Protein AF-A0AAA9SK00-F1 (afdb_monomer_lite)

Radius of gyration: 24.93 Å; chains: 1; bounding box: 47×26×75 Å

Foldseek 3Di:
DWWWDEDDDDDDDWDFDFAQDQDPDPPDDSPPPGPDCVPRGGDGDDTDDDDDVPGDDDIDDDDPVCVVVVVVVVVVVVVVDPDDDDGDTDQCHYHAPHGPVVVVVCVVVVQWQDDPRYIDGQDPPPPRPPPPPVRVVVVVVVVPPD

Structure (mmCIF, N/CA/C/O backbone):
data_AF-A0AAA9SK00-F1
#
_entry.id   AF-A0AAA9SK00-F1
#
loop_
_atom_site.group_PDB
_atom_site.id
_atom_site.type_symbol
_atom_site.label_atom_id
_atom_site.label_alt_id
_atom_site.label_comp_id
_atom_site.label_asym_id
_atom_site.label_entity_id
_atom_site.label_seq_id
_atom_site.pdbx_PDB_ins_code
_atom_site.Cartn_x
_atom_site.Cartn_y
_atom_site.Cartn_z
_atom_site.occupancy
_atom_site.B_iso_or_equiv
_atom_site.auth_seq_id
_atom_site.auth_comp_id
_atom_site.auth_asym_id
_atom_site.auth_atom_id
_atom_site.pdbx_PDB_model_num
ATOM 1 N N . MET A 1 1 ? -2.908 -2.231 19.003 1.00 43.53 1 MET A N 1
ATOM 2 C CA . MET A 1 1 ? -2.737 -2.764 17.631 1.00 43.53 1 MET A CA 1
ATOM 3 C C . MET A 1 1 ? -2.349 -1.580 16.748 1.00 43.53 1 MET A C 1
ATOM 5 O O . MET A 1 1 ? -3.176 -0.702 16.578 1.00 43.53 1 MET A O 1
ATOM 9 N N . GLN A 1 2 ? -1.096 -1.453 16.294 1.00 39.72 2 GLN A N 1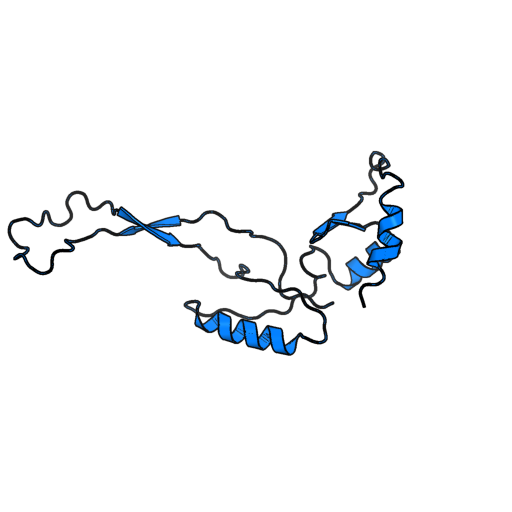
ATOM 10 C CA . GLN A 1 2 ? -0.696 -0.279 15.496 1.00 39.72 2 GLN A CA 1
ATOM 11 C C . GLN A 1 2 ? -0.946 -0.545 14.004 1.00 39.72 2 GLN A C 1
ATOM 13 O O . GLN A 1 2 ? -0.545 -1.598 13.509 1.00 39.72 2 GLN A O 1
ATOM 18 N N . PRO A 1 3 ? -1.601 0.361 13.269 1.00 45.09 3 PRO A N 1
ATOM 19 C CA . PRO A 1 3 ? -1.876 0.160 11.849 1.00 45.09 3 PRO A CA 1
ATOM 20 C C . PRO A 1 3 ? -0.731 0.632 10.949 1.00 45.09 3 PRO A C 1
ATOM 22 O O . PRO A 1 3 ? -0.092 1.655 11.196 1.00 45.09 3 PRO A O 1
ATOM 25 N N . ALA A 1 4 ? -0.569 -0.021 9.804 1.00 43.56 4 ALA A N 1
ATOM 26 C CA . ALA A 1 4 ? 0.064 0.575 8.637 1.00 43.56 4 ALA A CA 1
ATOM 27 C C . ALA A 1 4 ? -1.009 0.888 7.574 1.00 43.56 4 ALA A C 1
ATOM 29 O O . ALA A 1 4 ? -1.532 0.001 6.904 1.00 43.56 4 ALA A O 1
ATOM 30 N N . ALA A 1 5 ? -1.271 2.187 7.447 1.00 40.50 5 ALA A N 1
ATOM 31 C CA . ALA A 1 5 ? -2.023 2.937 6.448 1.00 40.50 5 ALA A CA 1
ATOM 32 C C . ALA A 1 5 ? -3.562 2.795 6.378 1.00 40.50 5 ALA A C 1
ATOM 34 O O . ALA A 1 5 ? -4.164 1.728 6.470 1.00 40.50 5 ALA A O 1
ATOM 35 N N . CYS A 1 6 ? -4.173 3.967 6.175 1.00 42.25 6 CYS A N 1
ATOM 36 C CA . CYS A 1 6 ? -5.583 4.305 6.292 1.00 42.25 6 CYS A CA 1
ATOM 37 C C . CYS A 1 6 ? -6.360 4.146 4.974 1.00 42.25 6 CYS A C 1
ATOM 39 O O . CYS A 1 6 ? -5.892 4.559 3.920 1.00 42.25 6 CYS A O 1
ATOM 41 N N . THR A 1 7 ? -7.583 3.627 5.106 1.00 48.03 7 THR A N 1
ATOM 42 C CA . THR A 1 7 ? -8.809 3.805 4.301 1.00 48.03 7 THR A CA 1
ATOM 43 C C . THR A 1 7 ? -8.712 4.441 2.904 1.00 48.03 7 THR A C 1
ATOM 45 O O . THR A 1 7 ? -8.636 5.662 2.787 1.00 48.03 7 THR A O 1
ATOM 48 N N . GLY A 1 8 ? -8.944 3.613 1.875 1.00 36.47 8 GLY A N 1
ATOM 49 C CA . GLY A 1 8 ? -9.631 4.034 0.647 1.00 36.47 8 GLY A CA 1
ATOM 50 C C . GLY A 1 8 ? -8.839 3.965 -0.659 1.00 36.47 8 GLY A C 1
ATOM 51 O O . GLY A 1 8 ? -8.495 5.000 -1.211 1.00 36.47 8 GLY A O 1
ATOM 52 N N . CYS A 1 9 ? -8.647 2.758 -1.200 1.00 43.84 9 CYS A N 1
ATOM 53 C CA . CYS A 1 9 ? -8.953 2.454 -2.608 1.00 43.84 9 CYS A CA 1
ATOM 54 C C . CYS A 1 9 ? -8.807 0.942 -2.862 1.00 43.84 9 CYS A C 1
ATOM 56 O O . CYS A 1 9 ? -7.700 0.461 -3.114 1.00 43.84 9 CYS A O 1
ATOM 58 N N . PRO A 1 10 ? -9.896 0.157 -2.811 1.00 53.62 10 PRO A N 1
ATOM 59 C CA . PRO A 1 10 ? -9.874 -1.201 -3.320 1.00 53.62 10 PRO A CA 1
ATOM 60 C C . PRO A 1 10 ? -9.988 -1.113 -4.847 1.00 53.62 10 PRO A C 1
ATOM 62 O O . PRO A 1 10 ? -11.082 -1.004 -5.375 1.00 53.62 10 PRO A O 1
ATOM 65 N N . LYS A 1 11 ? -8.847 -1.081 -5.547 1.00 59.12 11 LYS A N 1
ATOM 66 C CA . LYS A 1 11 ? -8.714 -1.301 -7.004 1.00 59.12 11 LYS A CA 1
ATOM 67 C C . LYS A 1 11 ? -9.803 -0.645 -7.887 1.00 59.12 11 LYS A C 1
ATOM 69 O O . LYS A 1 11 ? -10.772 -1.293 -8.265 1.00 59.12 11 LYS A O 1
ATOM 74 N N . GLY A 1 12 ? -9.586 0.590 -8.340 1.00 44.28 12 GLY A N 1
ATOM 75 C CA . GLY A 1 12 ? -10.334 1.152 -9.475 1.00 44.28 12 GLY A CA 1
ATOM 76 C C . GLY A 1 12 ? -9.558 2.255 -10.201 1.00 44.28 12 GLY A C 1
ATOM 77 O O . GLY A 1 12 ? -8.614 2.795 -9.626 1.00 44.28 12 GLY A O 1
ATOM 78 N N . PRO A 1 13 ? -9.951 2.644 -11.427 1.00 53.41 13 PRO A N 1
ATOM 79 C CA . PRO A 1 13 ? -10.229 1.810 -12.595 1.00 53.41 13 PRO A CA 1
ATOM 80 C C . PRO A 1 13 ? -8.908 1.440 -13.300 1.00 53.41 13 PRO A C 1
ATOM 82 O O . PRO A 1 13 ? -8.062 2.300 -13.566 1.00 53.41 13 PRO A O 1
ATOM 85 N N . TRP A 1 14 ? -8.715 0.159 -13.613 1.00 65.38 14 TRP A N 1
ATOM 86 C CA . TRP A 1 14 ? -7.567 -0.290 -14.402 1.00 65.38 14 TRP A CA 1
ATOM 87 C C . TRP A 1 14 ? -7.603 0.380 -15.770 1.00 65.38 14 TRP A C 1
ATOM 89 O O . TRP A 1 14 ? -8.598 0.280 -16.486 1.00 65.38 14 TRP A O 1
ATOM 99 N N . ARG A 1 15 ? -6.534 1.087 -16.139 1.00 70.38 15 ARG A N 1
ATOM 100 C CA . ARG A 1 15 ? -6.435 1.652 -17.483 1.00 70.38 15 ARG A CA 1
ATOM 101 C C . ARG A 1 15 ? -5.738 0.670 -18.388 1.00 70.38 15 ARG A C 1
ATOM 103 O O . ARG A 1 15 ? -4.718 0.100 -18.012 1.00 70.38 15 ARG A O 1
ATOM 110 N N . GLN A 1 16 ? -6.292 0.501 -19.575 1.00 77.06 16 GLN A N 1
ATOM 111 C CA . GLN A 1 16 ? -5.714 -0.363 -20.581 1.00 77.06 16 GLN A CA 1
ATOM 112 C C . GLN A 1 16 ? -4.617 0.403 -21.320 1.00 77.06 16 GLN A C 1
ATOM 114 O O . GLN A 1 16 ? -4.826 1.528 -21.779 1.00 77.06 16 GLN A O 1
ATOM 119 N N . LEU A 1 17 ? -3.427 -0.184 -21.364 1.00 73.75 17 LEU A N 1
ATOM 120 C CA . LEU A 1 17 ? -2.322 0.309 -22.163 1.00 73.75 17 LEU A CA 1
ATOM 121 C C . LEU A 1 17 ? -2.528 -0.194 -23.591 1.00 73.75 17 LEU A C 1
ATOM 123 O O . LEU A 1 17 ? -2.574 -1.405 -23.814 1.00 73.75 17 LEU A O 1
ATOM 127 N N . PHE A 1 18 ? -2.655 0.733 -24.535 1.00 74.69 18 PHE A N 1
ATOM 128 C CA . PHE A 1 18 ? -2.713 0.419 -25.956 1.00 74.69 18 PHE A CA 1
ATOM 129 C C . PHE A 1 18 ? -1.340 0.682 -26.568 1.00 74.69 18 PHE A C 1
ATOM 131 O O . PHE A 1 18 ? -0.863 1.816 -26.531 1.00 74.69 18 PHE A O 1
ATOM 138 N N . LEU A 1 19 ? -0.697 -0.360 -27.097 1.00 71.94 19 LEU A N 1
ATOM 139 C CA . LEU A 1 19 ? 0.608 -0.241 -27.743 1.00 71.94 19 LEU A CA 1
ATOM 140 C C . LEU A 1 19 ? 0.442 -0.309 -29.261 1.00 71.94 19 LEU A C 1
ATOM 142 O O . LEU A 1 19 ? -0.257 -1.179 -29.786 1.00 71.94 19 LEU A O 1
ATOM 146 N N . VAL A 1 20 ? 1.082 0.621 -29.965 1.00 67.12 20 VAL A N 1
ATOM 147 C CA . VAL A 1 20 ? 1.144 0.616 -31.429 1.00 67.12 20 VAL A CA 1
ATOM 148 C C . VAL A 1 20 ? 2.279 -0.313 -31.836 1.00 67.12 20 VAL A C 1
ATOM 150 O O . VAL A 1 20 ? 3.448 0.041 -31.714 1.00 67.12 20 VAL A O 1
ATOM 153 N N . GLY A 1 21 ? 1.939 -1.528 -32.260 1.00 64.50 21 GLY A N 1
ATOM 154 C CA . GLY A 1 21 ? 2.925 -2.492 -32.741 1.00 64.50 21 GLY A CA 1
ATOM 155 C C . GLY A 1 21 ? 3.389 -2.130 -34.149 1.00 64.50 21 GLY A C 1
ATOM 156 O O . GLY A 1 21 ? 2.605 -2.207 -35.093 1.00 64.50 21 GLY A O 1
ATOM 157 N N . ILE A 1 22 ? 4.662 -1.765 -34.302 1.00 60.53 22 ILE A N 1
ATOM 158 C CA . ILE A 1 22 ? 5.321 -1.690 -35.608 1.00 60.53 22 ILE A CA 1
ATOM 159 C C . ILE A 1 22 ? 5.895 -3.088 -35.890 1.00 60.53 22 ILE A C 1
ATOM 161 O O . ILE A 1 22 ? 7.049 -3.357 -35.598 1.00 60.53 22 ILE A O 1
ATOM 165 N N . HIS A 1 23 ? 5.046 -3.978 -36.411 1.00 57.25 23 HIS A N 1
ATOM 166 C CA . HIS A 1 23 ? 5.369 -5.297 -36.986 1.00 57.25 23 HIS A CA 1
ATOM 167 C C . HIS A 1 23 ? 6.243 -6.260 -36.142 1.00 57.25 23 HIS A C 1
ATOM 169 O O . HIS A 1 23 ? 7.468 -6.250 -36.226 1.00 57.25 23 HIS A O 1
ATOM 175 N N . ASP A 1 24 ? 5.597 -7.211 -35.458 1.00 50.81 24 ASP A N 1
ATOM 176 C CA . ASP A 1 24 ? 6.216 -8.386 -34.814 1.00 50.81 24 ASP A CA 1
ATOM 177 C C . ASP A 1 24 ? 6.607 -9.491 -35.826 1.00 50.81 24 ASP A C 1
ATOM 179 O O . ASP A 1 24 ? 6.154 -10.631 -35.719 1.00 50.81 24 ASP A O 1
ATOM 183 N N . TRP A 1 25 ? 7.420 -9.188 -36.844 1.00 46.31 25 TRP A N 1
ATOM 184 C CA . TRP A 1 25 ? 7.979 -10.238 -37.711 1.00 46.31 25 TRP A CA 1
ATOM 185 C C . TRP A 1 25 ? 9.475 -10.009 -37.954 1.00 46.31 25 TRP A C 1
ATOM 187 O O . TRP A 1 25 ? 9.829 -9.160 -38.771 1.00 46.31 25 TRP A O 1
ATOM 197 N N . PRO A 1 26 ? 10.382 -10.756 -37.292 1.00 55.78 26 PRO A N 1
ATOM 198 C CA . PRO A 1 26 ? 11.824 -10.519 -37.395 1.00 55.78 26 PRO A CA 1
ATOM 199 C C . PRO A 1 26 ? 12.437 -10.912 -38.755 1.00 55.78 26 PRO A C 1
ATOM 201 O O . PRO A 1 26 ? 13.652 -10.866 -38.903 1.00 55.78 26 PRO A O 1
ATOM 204 N N . ALA A 1 27 ? 11.630 -11.305 -39.751 1.00 52.59 27 ALA A N 1
ATOM 205 C CA . ALA A 1 27 ? 12.114 -11.945 -40.978 1.00 52.59 27 ALA A CA 1
ATOM 206 C C . ALA A 1 27 ? 11.744 -11.250 -42.308 1.00 52.59 27 ALA A C 1
ATOM 208 O O . ALA A 1 27 ? 11.992 -11.828 -43.362 1.00 52.59 27 ALA A O 1
ATOM 209 N N . VAL A 1 28 ? 11.159 -10.042 -42.319 1.00 53.38 28 VAL A N 1
ATOM 210 C CA . VAL A 1 28 ? 10.791 -9.346 -43.577 1.00 53.38 28 VAL A CA 1
ATOM 211 C C . VAL A 1 28 ? 11.346 -7.923 -43.602 1.00 53.38 28 VAL A C 1
ATOM 213 O O . VAL A 1 28 ? 11.217 -7.182 -42.629 1.00 53.38 28 VAL A O 1
ATOM 216 N N . SER A 1 29 ? 11.944 -7.521 -44.730 1.00 55.75 29 SER A N 1
ATOM 217 C CA . SER A 1 29 ? 12.391 -6.144 -44.948 1.00 55.75 29 SER A CA 1
ATOM 218 C C . SER A 1 29 ? 11.193 -5.184 -44.918 1.00 55.75 29 SER A C 1
ATOM 220 O O . SER A 1 29 ? 10.275 -5.234 -45.737 1.00 55.75 29 SER A O 1
ATOM 222 N N . GLN A 1 30 ? 11.197 -4.308 -43.917 1.00 60.62 30 GLN A N 1
ATOM 223 C CA . GLN A 1 30 ? 10.069 -3.469 -43.502 1.00 60.62 30 GLN A CA 1
ATOM 224 C C . GLN A 1 30 ? 9.630 -2.402 -44.525 1.00 60.62 30 GLN A C 1
ATOM 226 O O . GLN A 1 30 ? 8.577 -1.797 -44.371 1.00 60.62 30 GLN A O 1
ATOM 231 N N . SER A 1 31 ? 10.369 -2.174 -45.609 1.00 62.53 31 SER A N 1
ATOM 232 C CA . SER A 1 31 ? 10.220 -0.962 -46.425 1.00 62.53 31 SER A CA 1
ATOM 233 C C . SER A 1 31 ? 8.994 -0.926 -47.349 1.00 62.53 31 SER A C 1
ATOM 235 O O . SER A 1 31 ? 8.614 0.156 -47.783 1.00 62.53 31 SER A O 1
ATOM 237 N N . ARG A 1 32 ? 8.390 -2.073 -47.703 1.00 56.56 32 ARG A N 1
ATOM 238 C CA . ARG A 1 32 ? 7.313 -2.129 -48.723 1.00 56.56 32 ARG A CA 1
ATOM 239 C C . ARG A 1 32 ? 5.909 -2.422 -48.182 1.00 56.56 32 ARG A C 1
ATOM 241 O O . ARG A 1 32 ? 4.940 -2.127 -48.870 1.00 56.56 32 ARG A O 1
ATOM 248 N N . LEU A 1 33 ? 5.796 -2.987 -46.977 1.00 67.81 33 LEU A N 1
ATOM 249 C CA . LEU A 1 33 ? 4.518 -3.365 -46.345 1.00 67.81 33 LEU A CA 1
ATOM 250 C C . LEU A 1 33 ? 4.185 -2.537 -45.094 1.00 67.81 33 LEU A C 1
ATOM 252 O O . LEU A 1 33 ? 3.080 -2.637 -44.565 1.00 67.81 33 LEU A O 1
ATOM 256 N N . GLN A 1 34 ? 5.125 -1.725 -44.608 1.00 68.38 34 GLN A N 1
ATOM 257 C CA . GLN A 1 34 ? 4.919 -0.878 -43.441 1.00 68.38 34 GLN A CA 1
ATOM 258 C C . GLN A 1 34 ? 4.143 0.384 -43.828 1.00 68.38 34 GLN A C 1
ATOM 260 O O . GLN A 1 34 ? 4.618 1.222 -44.589 1.00 68.38 34 GLN A O 1
ATOM 265 N N . THR A 1 35 ? 2.957 0.563 -43.250 1.00 65.88 35 THR A N 1
ATOM 266 C CA . THR A 1 35 ? 2.078 1.719 -43.516 1.00 65.88 35 THR A CA 1
ATOM 267 C C . THR A 1 35 ? 2.471 2.983 -42.729 1.00 65.88 35 THR A C 1
ATOM 269 O O . THR A 1 35 ? 1.702 3.944 -42.651 1.00 65.88 35 THR A O 1
ATOM 272 N N . GLY A 1 36 ? 3.649 2.996 -42.098 1.00 75.25 36 GLY A N 1
ATOM 273 C CA . GLY A 1 36 ? 4.089 4.076 -41.212 1.00 75.25 36 GLY A CA 1
ATOM 274 C C . GLY A 1 36 ? 3.149 4.256 -40.013 1.00 75.25 36 GLY A C 1
ATOM 275 O O . GLY A 1 36 ? 2.799 3.291 -39.342 1.00 75.25 36 GLY A O 1
ATOM 276 N N . MET A 1 37 ? 2.720 5.493 -39.744 1.00 78.50 37 MET A N 1
ATOM 277 C CA . MET A 1 37 ? 1.811 5.837 -38.634 1.00 78.50 37 MET A CA 1
ATOM 278 C C . MET A 1 37 ? 0.315 5.769 -39.000 1.00 78.50 37 MET A C 1
ATOM 280 O O . MET A 1 37 ? -0.540 6.240 -38.246 1.00 78.50 37 MET A O 1
ATOM 284 N N . ARG A 1 38 ? -0.040 5.223 -40.169 1.00 78.19 38 ARG A N 1
ATOM 285 C CA . ARG A 1 38 ? -1.439 5.149 -40.608 1.00 78.19 38 ARG A CA 1
ATOM 286 C C . ARG A 1 38 ? -2.210 4.145 -39.740 1.00 78.19 38 ARG A C 1
ATOM 288 O O . ARG A 1 38 ? -1.868 2.970 -39.716 1.00 78.19 38 ARG A O 1
ATOM 295 N N . GLY A 1 39 ? -3.259 4.599 -39.045 1.00 77.31 39 GLY A N 1
ATOM 296 C CA . GLY A 1 39 ? -4.061 3.741 -38.157 1.00 77.31 39 GLY A CA 1
ATOM 297 C C . GLY A 1 39 ? -3.376 3.388 -36.830 1.00 77.31 39 GLY A C 1
ATOM 298 O O . GLY A 1 39 ? -3.593 2.303 -36.303 1.00 77.31 39 GLY A O 1
ATOM 299 N N . ALA A 1 40 ? -2.560 4.293 -36.281 1.00 79.69 40 ALA A N 1
ATOM 300 C CA . ALA A 1 40 ? -1.758 4.093 -35.069 1.00 79.69 40 ALA A CA 1
ATOM 301 C C . ALA A 1 40 ? -2.552 4.015 -33.742 1.00 79.69 40 ALA A C 1
ATOM 303 O O . ALA A 1 40 ? -2.030 4.375 -32.690 1.00 79.69 40 ALA A O 1
ATOM 304 N N . PHE A 1 41 ? -3.808 3.562 -33.747 1.00 80.81 41 PHE A N 1
ATOM 305 C CA . PHE A 1 41 ? -4.463 3.185 -32.496 1.00 80.81 41 PHE A CA 1
ATOM 306 C C . PHE A 1 41 ? -3.989 1.785 -32.097 1.00 80.81 41 PHE A C 1
ATOM 308 O O . PHE A 1 41 ? -4.123 0.827 -32.857 1.00 80.81 41 PHE A O 1
ATOM 315 N N . GLY A 1 42 ? -3.371 1.694 -30.921 1.00 80.88 42 GLY A N 1
ATOM 316 C CA . GLY A 1 42 ? -2.730 0.471 -30.452 1.00 80.88 42 GLY A CA 1
ATOM 317 C C . GLY A 1 42 ? -3.716 -0.638 -30.091 1.00 80.88 42 GLY A C 1
ATOM 318 O O . GLY A 1 42 ? -4.904 -0.400 -29.891 1.00 80.88 42 GLY A O 1
ATOM 319 N N . LYS A 1 43 ? -3.206 -1.863 -29.947 1.00 86.50 43 LYS A N 1
ATOM 320 C CA . LYS A 1 43 ? -3.960 -2.987 -29.373 1.00 86.50 43 LYS A CA 1
ATOM 321 C C . LYS A 1 43 ? -3.813 -2.988 -27.850 1.00 86.50 43 LYS A C 1
ATOM 323 O O . LYS A 1 43 ? -2.773 -2.553 -27.349 1.00 86.50 43 LYS A O 1
ATOM 328 N N . PRO A 1 44 ? -4.820 -3.462 -27.101 1.00 85.31 44 PRO A N 1
ATOM 329 C CA . PRO A 1 44 ? -4.711 -3.545 -25.654 1.00 85.31 44 PRO A CA 1
ATOM 330 C C . PRO A 1 44 ? -3.669 -4.595 -25.251 1.00 85.31 44 PRO A C 1
ATOM 332 O O . PRO A 1 44 ? -3.854 -5.778 -25.513 1.00 85.31 44 PRO A O 1
ATOM 335 N N . GLN A 1 45 ? -2.596 -4.167 -24.589 1.00 83.56 45 GLN A N 1
ATOM 336 C CA . GLN A 1 45 ? -1.480 -5.035 -24.190 1.00 83.56 45 GLN A CA 1
ATOM 337 C C . GLN A 1 45 ? -1.585 -5.473 -22.722 1.00 83.56 45 GLN A C 1
ATOM 339 O O . GLN A 1 45 ? -1.213 -6.585 -22.361 1.00 83.56 45 GLN A 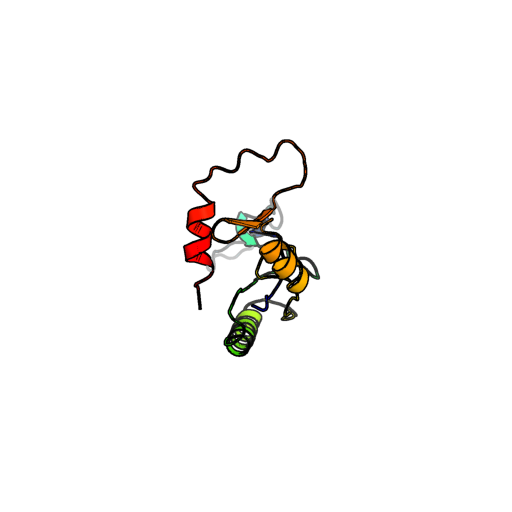O 1
ATOM 344 N N . GLY A 1 46 ? -2.081 -4.594 -21.849 1.00 85.75 46 GLY A N 1
ATOM 345 C CA . GLY A 1 46 ? -2.155 -4.863 -20.415 1.00 85.75 46 GLY A CA 1
ATOM 346 C C . GLY A 1 46 ? -2.863 -3.763 -19.637 1.00 85.75 46 GLY A C 1
ATOM 347 O O . GLY A 1 46 ? -3.242 -2.730 -20.188 1.00 85.75 46 GLY A O 1
ATOM 348 N N . THR A 1 47 ? -3.051 -3.988 -18.341 1.00 85.44 47 THR A N 1
ATOM 349 C CA . THR A 1 47 ? -3.694 -3.036 -17.428 1.00 85.44 47 THR A CA 1
ATOM 350 C C . THR A 1 47 ? -2.689 -2.392 -16.487 1.00 85.44 47 THR A C 1
ATOM 352 O O . THR A 1 47 ? -1.882 -3.079 -15.867 1.00 85.44 47 THR A O 1
ATOM 355 N N . MET A 1 48 ? -2.797 -1.079 -16.311 1.00 84.38 48 MET A N 1
ATOM 356 C CA . MET A 1 48 ? -1.999 -0.302 -15.369 1.00 84.38 48 MET A CA 1
ATOM 357 C C . MET A 1 48 ? -2.904 0.399 -14.351 1.00 84.38 48 MET A C 1
ATOM 359 O O . MET A 1 48 ? -3.970 0.919 -14.695 1.00 84.38 48 MET A O 1
ATOM 363 N N . ALA A 1 49 ? -2.457 0.455 -13.097 1.00 87.06 49 ALA A N 1
ATOM 364 C CA . ALA A 1 49 ? -3.057 1.302 -12.073 1.00 87.06 49 ALA A CA 1
ATOM 365 C C . ALA A 1 49 ? -2.394 2.687 -12.090 1.00 87.06 49 ALA A C 1
ATOM 367 O O . ALA A 1 49 ? -1.168 2.795 -12.079 1.00 87.06 49 ALA A O 1
ATOM 368 N N . ARG A 1 50 ? -3.197 3.755 -12.104 1.00 87.00 50 ARG A N 1
ATOM 369 C CA . ARG A 1 50 ? -2.687 5.116 -11.883 1.00 87.00 50 ARG A CA 1
ATOM 370 C C . ARG A 1 50 ? -2.651 5.390 -10.384 1.00 87.00 50 ARG A C 1
ATOM 372 O O . ARG A 1 50 ? -3.646 5.161 -9.703 1.00 87.00 50 ARG A O 1
ATOM 379 N N . VAL A 1 51 ? -1.514 5.875 -9.895 1.00 86.94 51 VAL A N 1
ATOM 380 C CA . VAL A 1 51 ? -1.297 6.189 -8.478 1.00 86.94 51 VAL A CA 1
ATOM 381 C C . VAL A 1 51 ? -0.921 7.663 -8.355 1.00 86.94 51 VAL A C 1
ATOM 383 O O . VAL A 1 51 ? -0.033 8.134 -9.065 1.00 86.94 51 VAL A O 1
ATOM 386 N N . HIS A 1 52 ? -1.603 8.388 -7.470 1.00 89.00 52 HIS A N 1
ATOM 387 C CA . HIS A 1 52 ? -1.312 9.785 -7.150 1.00 89.00 52 HIS A CA 1
ATOM 388 C C . HIS A 1 52 ? -0.327 9.913 -5.980 1.00 89.00 52 HIS A C 1
ATOM 390 O O . HIS A 1 52 ? -0.135 8.991 -5.184 1.00 89.00 52 HIS A O 1
ATOM 396 N N . ILE A 1 53 ? 0.291 11.086 -5.846 1.00 90.06 53 ILE A N 1
ATOM 397 C CA . ILE A 1 53 ? 1.180 11.387 -4.719 1.00 90.06 53 ILE A CA 1
ATOM 398 C C . ILE A 1 53 ? 0.364 11.355 -3.421 1.00 90.06 53 ILE A C 1
ATOM 400 O O . ILE A 1 53 ? -0.699 11.961 -3.332 1.00 90.06 53 ILE A O 1
ATOM 404 N N . GLY A 1 54 ? 0.857 10.629 -2.416 1.00 87.81 54 GLY A N 1
ATOM 405 C CA . GLY A 1 54 ? 0.162 10.447 -1.137 1.00 87.81 54 GLY A CA 1
ATOM 406 C C . GLY A 1 54 ? -0.911 9.352 -1.140 1.00 87.81 54 GLY A C 1
ATOM 407 O O . GLY A 1 54 ? -1.479 9.062 -0.089 1.00 87.81 54 GLY A O 1
ATOM 408 N N . GLN A 1 55 ? -1.164 8.699 -2.277 1.00 89.44 55 GLN A N 1
ATOM 409 C CA . GLN A 1 55 ? -2.069 7.557 -2.341 1.00 89.44 55 GLN A CA 1
ATOM 410 C C . GLN A 1 55 ? -1.415 6.302 -1.748 1.00 89.44 55 GLN A C 1
ATOM 412 O O . GLN A 1 55 ? -0.264 5.971 -2.040 1.00 89.44 55 GLN A O 1
ATOM 417 N N . VAL A 1 56 ? -2.173 5.571 -0.932 1.00 88.19 56 VAL A N 1
ATOM 418 C CA . VAL A 1 56 ? -1.736 4.296 -0.350 1.00 88.19 56 VAL A CA 1
ATOM 419 C C . VAL A 1 56 ? -1.875 3.184 -1.395 1.00 88.19 56 VAL A C 1
ATOM 421 O O . VAL A 1 56 ? -2.959 2.979 -1.935 1.00 88.19 56 VAL A O 1
ATOM 424 N N . ILE A 1 57 ? -0.784 2.460 -1.670 1.00 89.31 57 ILE A N 1
ATOM 425 C CA . ILE A 1 57 ? -0.763 1.337 -2.630 1.00 89.31 57 ILE A CA 1
ATOM 426 C C . ILE A 1 57 ? -1.107 0.018 -1.929 1.00 89.31 57 ILE A C 1
ATOM 428 O O . ILE A 1 57 ? -1.966 -0.731 -2.385 1.00 89.31 57 ILE A O 1
ATOM 432 N N . MET A 1 58 ? -0.429 -0.263 -0.815 1.00 90.12 58 MET A N 1
ATOM 433 C CA . MET A 1 58 ? -0.610 -1.475 -0.017 1.00 90.12 58 MET A CA 1
ATOM 434 C C . MET A 1 58 ? -0.698 -1.110 1.461 1.00 90.12 58 MET A C 1
ATOM 436 O O . MET A 1 58 ? 0.010 -0.213 1.924 1.00 90.12 58 MET A O 1
ATOM 440 N N . SER A 1 59 ? -1.537 -1.829 2.200 1.00 89.88 59 SER A N 1
ATOM 441 C CA . SER A 1 59 ? -1.702 -1.689 3.645 1.00 89.88 59 SER A CA 1
ATOM 442 C C . SER A 1 59 ? -1.701 -3.065 4.305 1.00 89.88 59 SER A C 1
ATOM 444 O O . SER A 1 59 ? -2.204 -4.043 3.749 1.00 89.88 59 SER A O 1
ATOM 446 N N . ILE A 1 60 ? -1.108 -3.151 5.494 1.00 90.56 60 ILE A N 1
ATOM 447 C CA . ILE A 1 60 ? -0.984 -4.395 6.258 1.00 90.56 60 ILE A CA 1
ATOM 448 C C . ILE A 1 60 ? -1.406 -4.099 7.699 1.00 90.56 60 ILE A C 1
ATOM 450 O O . ILE A 1 60 ? -1.006 -3.092 8.283 1.00 90.56 60 ILE A O 1
ATOM 454 N N . ARG A 1 61 ? -2.224 -4.985 8.275 1.00 89.75 61 ARG A N 1
ATOM 455 C CA . ARG A 1 61 ? -2.609 -4.947 9.690 1.00 89.75 61 ARG A CA 1
ATOM 456 C C . ARG A 1 61 ? -1.917 -6.084 10.430 1.00 89.75 61 ARG A C 1
ATOM 458 O O . ARG A 1 61 ? -2.028 -7.236 10.020 1.00 89.75 61 ARG A O 1
ATOM 465 N N . THR A 1 62 ? -1.241 -5.773 11.526 1.00 90.25 62 THR A N 1
ATOM 466 C CA . THR A 1 62 ? -0.606 -6.770 12.394 1.00 90.25 62 THR A CA 1
ATOM 467 C C . THR A 1 62 ? -0.698 -6.359 13.854 1.00 90.25 62 THR A C 1
ATOM 469 O O . THR A 1 62 ? -1.040 -5.224 14.198 1.00 90.25 62 THR A O 1
ATOM 472 N N . LYS A 1 63 ? -0.373 -7.306 14.734 1.00 88.06 63 LYS A N 1
ATOM 473 C CA . LYS A 1 63 ? -0.097 -7.017 16.139 1.00 88.06 63 LYS A CA 1
ATOM 474 C C . LYS A 1 63 ? 1.184 -6.192 16.273 1.00 88.06 63 LYS A C 1
ATOM 476 O O . LYS A 1 63 ? 2.028 -6.189 15.377 1.00 88.06 63 LYS A O 1
ATOM 481 N N . LEU A 1 64 ? 1.331 -5.525 17.419 1.00 86.25 64 LEU A N 1
ATOM 482 C CA . LEU A 1 64 ? 2.479 -4.657 17.699 1.00 86.25 64 LEU A CA 1
ATOM 483 C C . LEU A 1 64 ? 3.811 -5.424 17.706 1.00 86.25 64 LEU A C 1
ATOM 485 O O . LEU A 1 64 ? 4.820 -4.882 17.275 1.00 86.25 64 LEU A O 1
ATOM 489 N N . GLN A 1 65 ? 3.780 -6.693 18.122 1.00 91.88 65 GLN A N 1
ATOM 490 C CA . GLN A 1 65 ? 4.947 -7.577 18.189 1.00 91.88 65 GLN A CA 1
ATOM 491 C C . GLN A 1 65 ? 5.641 -7.755 16.830 1.00 91.88 65 GLN A C 1
ATOM 493 O O . GLN A 1 65 ? 6.861 -7.759 16.758 1.00 91.88 65 GLN A O 1
ATOM 498 N N . ASN A 1 66 ? 4.878 -7.819 15.735 1.00 91.12 66 ASN A N 1
ATOM 499 C CA . ASN A 1 66 ? 5.421 -8.156 14.412 1.00 91.12 66 ASN A CA 1
ATOM 500 C C . ASN A 1 66 ? 5.713 -6.914 13.557 1.00 91.12 66 ASN A C 1
ATOM 502 O O . ASN A 1 66 ? 5.792 -6.999 12.332 1.00 91.12 66 ASN A O 1
ATOM 506 N N . LYS A 1 67 ? 5.819 -5.738 14.182 1.00 90.69 67 LYS A N 1
ATOM 507 C CA . LYS A 1 67 ? 5.978 -4.461 13.479 1.00 90.69 67 LYS A CA 1
ATOM 508 C C . LYS A 1 67 ? 7.241 -4.423 12.619 1.00 90.69 67 LYS A C 1
ATOM 510 O O . LYS A 1 67 ? 7.186 -3.957 11.485 1.00 90.69 67 LYS A O 1
ATOM 515 N N . GLU A 1 68 ? 8.353 -4.914 13.149 1.00 93.38 68 GLU A N 1
ATOM 516 C CA . GLU A 1 68 ? 9.657 -4.878 12.478 1.00 93.38 68 GLU A CA 1
ATOM 517 C C . GLU A 1 68 ? 9.660 -5.759 11.227 1.00 93.38 68 GLU A C 1
ATOM 519 O O . GLU A 1 68 ? 9.987 -5.283 10.139 1.00 93.38 68 GLU A O 1
ATOM 524 N N . HIS A 1 69 ? 9.131 -6.978 11.342 1.00 94.06 69 HIS A N 1
ATOM 525 C CA . HIS A 1 69 ? 8.975 -7.897 10.214 1.00 94.06 69 HIS A CA 1
ATOM 526 C C . HIS A 1 69 ? 8.118 -7.314 9.081 1.00 94.06 69 HIS A C 1
ATOM 528 O O . HIS A 1 69 ? 8.419 -7.495 7.902 1.00 94.06 69 HIS A O 1
ATOM 534 N N . VAL A 1 70 ? 7.059 -6.569 9.411 1.00 93.31 70 VAL A N 1
ATOM 535 C CA . VAL A 1 70 ? 6.220 -5.912 8.395 1.00 93.31 70 VAL A CA 1
ATOM 536 C C . VAL A 1 70 ? 6.970 -4.779 7.697 1.00 93.31 70 VAL A C 1
ATOM 538 O O . VAL A 1 70 ? 6.825 -4.602 6.486 1.00 93.31 70 VAL A O 1
ATOM 541 N N . ILE A 1 71 ? 7.781 -4.015 8.431 1.00 93.38 71 ILE A N 1
ATOM 542 C CA . ILE A 1 71 ? 8.601 -2.949 7.847 1.00 93.3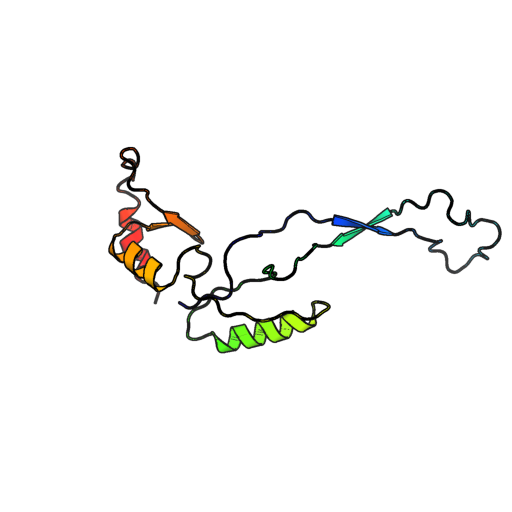8 71 ILE A CA 1
ATOM 543 C C . ILE A 1 71 ? 9.603 -3.544 6.851 1.00 93.38 71 ILE A C 1
ATOM 545 O O . ILE A 1 71 ? 9.751 -3.005 5.755 1.00 93.38 71 ILE A O 1
ATOM 549 N N . GLU A 1 72 ? 10.246 -4.662 7.183 1.00 94.69 72 GLU A N 1
ATOM 550 C CA . GLU A 1 72 ? 11.165 -5.369 6.282 1.00 94.69 72 GLU A CA 1
ATOM 551 C C . GLU A 1 72 ? 10.459 -5.924 5.043 1.00 94.69 72 GLU A C 1
ATOM 553 O O . GLU A 1 72 ? 10.898 -5.674 3.918 1.00 94.69 72 GLU A O 1
ATOM 558 N N . ALA A 1 73 ? 9.306 -6.571 5.216 1.00 94.88 73 ALA A N 1
ATOM 559 C CA . ALA A 1 73 ? 8.512 -7.074 4.097 1.00 94.88 73 ALA A CA 1
ATOM 560 C C . ALA A 1 73 ? 8.095 -5.948 3.131 1.00 94.88 73 ALA A C 1
ATOM 562 O O . ALA A 1 73 ? 8.182 -6.096 1.909 1.00 94.88 73 ALA A O 1
ATOM 563 N N . LEU A 1 74 ? 7.697 -4.784 3.660 1.00 93.94 74 LEU A N 1
ATOM 564 C CA . LEU A 1 74 ? 7.360 -3.615 2.844 1.00 93.94 74 LEU A CA 1
ATOM 565 C C . LEU A 1 74 ? 8.585 -3.000 2.159 1.00 93.94 74 LEU A C 1
ATOM 567 O O . LEU A 1 74 ? 8.454 -2.483 1.047 1.00 93.94 74 LEU A O 1
ATOM 571 N N . ARG A 1 75 ? 9.778 -3.077 2.765 1.00 94.06 75 ARG A N 1
ATOM 572 C CA . AR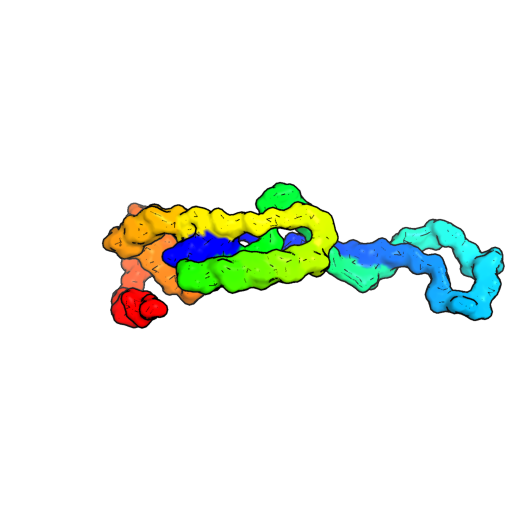G A 1 75 ? 11.034 -2.679 2.105 1.00 94.06 75 ARG A CA 1
ATOM 573 C C . ARG A 1 75 ? 11.333 -3.574 0.907 1.00 94.06 75 ARG A C 1
ATOM 575 O O . ARG A 1 75 ? 11.704 -3.053 -0.139 1.00 94.06 75 ARG A O 1
ATOM 582 N N . TRP A 1 76 ? 11.118 -4.883 1.015 1.00 94.88 76 TRP A N 1
ATOM 583 C CA . TRP A 1 76 ? 11.286 -5.795 -0.120 1.00 94.88 76 TRP A CA 1
ATOM 584 C C . TRP A 1 76 ? 10.262 -5.565 -1.222 1.00 94.88 76 TRP A C 1
ATOM 586 O O . TRP A 1 76 ? 10.620 -5.490 -2.397 1.00 94.88 76 TRP A O 1
ATOM 596 N N . ALA A 1 77 ? 8.996 -5.382 -0.854 1.00 93.19 77 ALA A N 1
ATOM 597 C CA . ALA A 1 77 ? 7.951 -5.124 -1.832 1.00 93.19 77 ALA A CA 1
ATOM 598 C C . ALA A 1 77 ? 8.166 -3.795 -2.574 1.00 93.19 77 ALA A C 1
ATOM 600 O O . ALA A 1 77 ? 7.902 -3.713 -3.773 1.00 93.19 77 ALA A O 1
ATOM 601 N N . LYS A 1 78 ? 8.711 -2.777 -1.894 1.00 93.12 78 LYS A N 1
ATOM 602 C CA . LYS A 1 78 ? 9.067 -1.486 -2.495 1.00 93.12 78 LYS A CA 1
ATOM 603 C C . LYS A 1 78 ? 9.986 -1.638 -3.714 1.00 93.12 78 LYS A C 1
ATOM 605 O O . LYS A 1 78 ? 9.771 -0.938 -4.694 1.00 93.12 78 LYS A O 1
ATOM 610 N N . PHE A 1 79 ? 10.939 -2.576 -3.708 1.00 93.12 79 PHE A N 1
ATOM 611 C CA . PHE A 1 79 ? 11.851 -2.789 -4.845 1.00 93.12 79 PHE A CA 1
ATOM 612 C C . PHE A 1 79 ? 11.155 -3.236 -6.135 1.00 93.12 79 PHE A C 1
ATOM 614 O O . PHE A 1 79 ? 11.732 -3.116 -7.212 1.00 93.12 79 PHE A O 1
ATOM 621 N N . LYS A 1 80 ? 9.932 -3.768 -6.050 1.00 94.12 80 LYS A N 1
ATOM 622 C CA . LYS A 1 80 ? 9.163 -4.187 -7.228 1.00 94.12 80 LYS A CA 1
ATOM 623 C C . LYS A 1 80 ? 8.377 -3.044 -7.866 1.00 94.12 80 LYS A C 1
ATOM 625 O O . LYS A 1 80 ? 7.890 -3.207 -8.981 1.00 94.12 80 LYS A O 1
ATOM 630 N N . PHE A 1 81 ? 8.252 -1.902 -7.190 1.00 91.44 81 PHE A N 1
ATOM 631 C CA . PHE A 1 81 ? 7.534 -0.746 -7.710 1.00 91.44 81 PHE A CA 1
ATOM 632 C C . PHE A 1 81 ? 8.509 0.312 -8.241 1.00 91.44 81 PHE A C 1
ATOM 634 O O . PHE A 1 81 ? 9.464 0.668 -7.552 1.00 91.44 81 PHE A O 1
ATOM 641 N N . PRO A 1 82 ? 8.264 0.875 -9.435 1.00 92.88 82 PRO A N 1
ATOM 642 C CA . PRO A 1 82 ? 9.098 1.946 -9.964 1.00 92.88 82 PRO A CA 1
ATOM 643 C C . PRO A 1 82 ? 8.910 3.245 -9.163 1.00 92.88 82 PRO A C 1
ATOM 645 O O . PRO A 1 82 ? 7.791 3.592 -8.784 1.00 92.88 82 PRO A O 1
ATOM 648 N N . GLY A 1 83 ? 9.996 3.990 -8.937 1.00 91.50 83 GLY A N 1
ATOM 649 C CA . GLY A 1 83 ? 9.985 5.297 -8.267 1.00 91.50 83 GLY A CA 1
ATOM 650 C C . GLY A 1 83 ? 10.204 5.249 -6.749 1.00 91.50 83 GLY A C 1
ATOM 651 O O . GLY A 1 83 ? 10.708 4.275 -6.196 1.00 91.50 83 GLY A O 1
ATOM 652 N N . CYS A 1 84 ? 9.848 6.341 -6.063 1.00 90.12 84 CYS A N 1
ATOM 653 C CA . CYS A 1 84 ? 10.117 6.528 -4.635 1.00 90.12 84 CYS A CA 1
ATOM 654 C C . CYS A 1 84 ? 8.856 6.336 -3.782 1.00 90.12 84 CYS A C 1
ATOM 656 O O . CYS A 1 84 ? 8.084 7.273 -3.588 1.00 90.12 84 CYS A O 1
ATOM 658 N N . GLN A 1 85 ? 8.673 5.150 -3.198 1.00 93.31 85 GLN A N 1
ATOM 659 C CA . GLN A 1 85 ? 7.607 4.904 -2.218 1.00 93.31 85 GLN A CA 1
ATOM 660 C C . GLN A 1 85 ? 8.119 5.079 -0.782 1.00 93.31 85 GLN A C 1
ATOM 662 O O . GLN A 1 85 ? 9.266 4.756 -0.458 1.00 93.31 85 GLN A O 1
ATOM 667 N N . LYS A 1 86 ? 7.259 5.587 0.102 1.00 92.12 86 LYS A N 1
ATOM 668 C CA . LYS A 1 86 ? 7.552 5.757 1.531 1.00 92.12 86 LYS A CA 1
ATOM 669 C C . LYS A 1 86 ? 6.726 4.764 2.344 1.00 92.12 86 LYS A C 1
ATOM 671 O O . LYS A 1 86 ? 5.545 4.576 2.072 1.00 92.12 86 LYS A O 1
ATOM 676 N N . ILE A 1 87 ? 7.354 4.145 3.340 1.00 92.88 87 ILE A N 1
ATOM 677 C CA . ILE A 1 87 ? 6.675 3.275 4.305 1.00 92.88 87 ILE A CA 1
ATOM 678 C C . ILE A 1 87 ? 6.181 4.164 5.443 1.00 92.88 87 ILE A C 1
ATOM 680 O O . ILE A 1 87 ? 6.955 4.945 5.993 1.00 92.88 87 ILE A O 1
ATOM 684 N N . HIS A 1 88 ? 4.898 4.062 5.778 1.00 91.12 88 HIS A N 1
ATOM 685 C CA . HIS A 1 88 ? 4.274 4.870 6.818 1.00 91.12 88 HIS A CA 1
ATOM 686 C C . HIS A 1 88 ? 3.566 3.979 7.838 1.00 91.12 88 HIS A C 1
ATOM 688 O O . HIS A 1 88 ? 2.782 3.103 7.472 1.00 91.12 88 HIS A O 1
ATOM 694 N N . ILE A 1 89 ? 3.822 4.237 9.120 1.00 91.31 89 ILE A N 1
ATOM 695 C CA . ILE A 1 89 ? 3.077 3.651 10.235 1.00 91.31 89 ILE A CA 1
ATOM 696 C C . ILE A 1 89 ? 1.967 4.642 10.570 1.00 91.31 89 ILE A C 1
ATOM 698 O O . ILE A 1 89 ? 2.241 5.783 10.936 1.00 91.31 89 ILE A O 1
ATOM 702 N N . SER A 1 90 ? 0.718 4.224 10.408 1.00 90.12 90 SER A N 1
ATOM 703 C CA . SER A 1 90 ? -0.429 5.078 10.713 1.00 90.12 90 SER A CA 1
ATOM 704 C C . SER A 1 90 ? -0.767 5.068 12.206 1.00 90.12 90 SER A C 1
ATOM 706 O O . SER A 1 90 ? -0.334 4.198 12.956 1.00 90.12 90 SER A O 1
ATOM 708 N N . LYS A 1 91 ? -1.578 6.042 12.627 1.00 90.50 91 LYS A N 1
ATOM 709 C CA . LYS A 1 91 ? -2.071 6.169 14.011 1.00 90.50 91 LYS A CA 1
ATOM 710 C C . LYS A 1 91 ? -3.455 5.544 14.244 1.00 90.50 91 LYS A C 1
ATOM 712 O O . LYS A 1 91 ? -3.843 5.318 15.383 1.00 90.50 91 LYS A O 1
ATOM 717 N N . LYS A 1 92 ? -4.183 5.261 13.157 1.00 90.00 92 LYS A N 1
ATOM 718 C CA . LYS A 1 92 ? -5.562 4.738 13.165 1.00 90.00 92 LYS A CA 1
ATOM 719 C C . LYS A 1 92 ? -5.724 3.402 13.910 1.00 90.00 92 LYS A C 1
ATOM 721 O O . LYS A 1 92 ? -4.767 2.852 14.425 1.00 90.00 92 LYS A O 1
ATOM 726 N N . TRP A 1 93 ? -6.913 2.821 13.957 1.00 86.56 93 TRP A N 1
ATOM 727 C CA . TRP A 1 93 ? -7.047 1.430 14.396 1.00 86.56 93 TRP A CA 1
ATOM 728 C C . TRP A 1 93 ? -7.240 0.489 13.207 1.00 86.56 93 TRP A C 1
ATOM 730 O O . TRP A 1 93 ? -8.296 0.469 12.570 1.00 86.56 93 TRP A O 1
ATOM 740 N N . GLY A 1 94 ? -6.215 -0.300 12.877 1.00 87.25 94 GLY A N 1
ATOM 741 C CA . GLY A 1 94 ? -6.232 -1.200 11.717 1.00 87.25 94 GLY A CA 1
ATOM 742 C C . GLY A 1 94 ? -6.623 -0.486 10.413 1.00 87.25 94 GLY A C 1
ATOM 743 O O . GLY A 1 94 ? -6.011 0.508 10.034 1.00 87.25 94 GLY A O 1
ATOM 744 N N . PHE A 1 95 ? -7.658 -0.992 9.736 1.00 86.38 95 PHE A N 1
ATOM 745 C CA . PHE A 1 95 ? -8.205 -0.411 8.498 1.00 86.38 95 PHE A CA 1
ATOM 746 C C . PHE A 1 95 ? -9.436 0.476 8.727 1.00 86.38 95 PHE A C 1
ATOM 748 O O . PHE A 1 95 ? -10.162 0.793 7.783 1.00 86.38 95 PHE A O 1
ATOM 755 N N . THR A 1 96 ? -9.693 0.875 9.972 1.00 87.06 96 THR A N 1
ATOM 756 C CA . THR A 1 96 ? -10.813 1.758 10.300 1.00 87.06 96 THR A CA 1
ATOM 757 C C . THR A 1 96 ? -10.462 3.227 10.059 1.00 87.06 96 THR A C 1
ATOM 759 O O . THR A 1 96 ? -9.316 3.600 9.791 1.00 87.06 96 THR A O 1
ATOM 762 N N . LYS A 1 97 ? -11.485 4.084 10.112 1.00 86.12 97 LYS A N 1
ATOM 763 C CA . LYS A 1 97 ? -11.326 5.534 9.951 1.00 86.12 97 LYS A CA 1
ATOM 764 C C . LYS A 1 97 ? -10.815 6.222 11.222 1.00 86.12 97 LYS A C 1
ATOM 766 O O . LYS A 1 97 ? -10.253 7.307 11.090 1.00 86.12 97 LYS A O 1
ATOM 771 N N . PHE A 1 98 ? -10.991 5.586 12.377 1.00 87.94 98 PHE A N 1
ATOM 772 C CA . PHE A 1 98 ? -10.789 6.150 13.711 1.00 87.94 98 PHE A CA 1
ATOM 773 C C . PHE A 1 98 ? -9.336 6.085 14.165 1.00 87.94 98 PHE A C 1
ATOM 775 O O . PHE A 1 98 ? -8.585 5.211 13.716 1.00 87.94 98 PHE A O 1
ATOM 782 N N . ASN A 1 99 ? -8.947 6.998 15.057 1.00 90.81 99 ASN A N 1
ATOM 783 C CA . ASN A 1 99 ? -7.664 6.911 15.747 1.00 90.81 99 ASN A CA 1
ATOM 784 C C . ASN A 1 99 ? -7.654 5.744 16.757 1.00 90.81 99 ASN A C 1
ATOM 786 O O . ASN A 1 99 ? -8.713 5.236 17.116 1.00 90.81 99 ASN A O 1
ATOM 790 N N . THR A 1 100 ? -6.475 5.313 17.215 1.00 88.50 100 THR A N 1
ATOM 791 C CA . THR A 1 100 ? -6.372 4.256 18.242 1.00 88.50 100 THR A CA 1
ATOM 792 C C . THR A 1 100 ? -7.129 4.639 19.521 1.00 88.50 100 THR A C 1
ATOM 794 O O . THR A 1 100 ? -7.983 3.880 19.966 1.00 88.50 100 THR A O 1
ATOM 797 N N . ASP A 1 101 ? -6.908 5.853 20.027 1.00 90.69 101 ASP A N 1
ATOM 798 C CA . ASP A 1 101 ? -7.497 6.325 21.291 1.00 90.69 101 ASP A CA 1
ATOM 799 C C . ASP A 1 101 ? -9.029 6.465 21.198 1.00 90.69 101 ASP A C 1
ATOM 801 O O . ASP A 1 101 ? -9.783 6.034 22.067 1.00 90.69 101 ASP A O 1
ATOM 805 N N . GLU A 1 102 ? -9.514 7.023 20.086 1.00 89.25 102 GLU A N 1
ATOM 806 C CA . GLU A 1 102 ? -10.950 7.167 19.812 1.00 89.25 102 GLU A CA 1
ATOM 807 C C . GLU A 1 102 ? -11.645 5.809 19.684 1.00 89.25 102 GLU A C 1
ATOM 809 O O . GLU A 1 102 ? -12.792 5.645 20.101 1.00 89.25 102 GLU A O 1
ATOM 814 N N . PHE A 1 103 ? -10.957 4.831 19.092 1.00 88.62 103 PHE A N 1
ATOM 815 C CA . PHE A 1 103 ? -11.483 3.486 18.930 1.00 88.62 103 PHE A CA 1
ATOM 816 C C . PHE A 1 103 ? -11.672 2.804 20.285 1.00 88.62 103 PHE A C 1
ATOM 818 O O . PHE A 1 103 ? -12.729 2.227 20.525 1.00 88.62 103 PHE A O 1
ATOM 825 N N . GLU A 1 104 ? -10.695 2.915 21.185 1.00 89.25 104 GLU A N 1
ATOM 826 C CA . GLU A 1 104 ? -10.784 2.368 22.544 1.00 89.25 104 GLU A CA 1
ATOM 827 C C . GLU A 1 104 ? -11.957 2.981 23.324 1.00 89.25 104 GLU A C 1
ATOM 829 O O . GLU A 1 104 ? -12.752 2.242 23.912 1.00 89.25 104 GLU A O 1
ATOM 834 N N . ASN A 1 105 ? -12.153 4.300 23.222 1.00 90.75 105 ASN A N 1
ATOM 835 C CA . ASN A 1 105 ? -13.294 4.986 23.835 1.00 90.75 105 ASN A CA 1
ATOM 836 C C . ASN A 1 105 ? -14.639 4.483 23.284 1.00 90.75 105 ASN A C 1
ATOM 838 O O . ASN A 1 105 ? -15.539 4.142 24.048 1.00 90.75 105 ASN A O 1
ATOM 842 N N . MET A 1 106 ? -14.786 4.360 21.962 1.00 87.12 106 MET A N 1
ATOM 843 C CA . MET A 1 106 ? -16.042 3.884 21.362 1.00 87.12 106 MET A CA 1
ATOM 844 C C . MET A 1 106 ? -16.323 2.397 21.622 1.00 87.12 106 MET A C 1
ATOM 846 O O . MET A 1 106 ? -17.489 1.988 21.638 1.00 87.12 106 MET A O 1
ATOM 850 N N . VAL A 1 107 ? -15.283 1.579 21.823 1.00 86.94 107 VAL A N 1
ATOM 851 C CA . VAL A 1 107 ? -15.431 0.189 22.280 1.00 86.94 107 VAL A CA 1
ATOM 852 C C . VAL A 1 107 ? -15.920 0.159 23.728 1.00 86.94 107 VAL A C 1
ATOM 854 O O . VAL A 1 107 ? -16.842 -0.601 24.027 1.00 86.94 107 VAL A O 1
ATOM 857 N N . ALA A 1 108 ? -15.374 1.007 24.605 1.00 88.50 108 ALA A N 1
ATOM 858 C CA . ALA A 1 108 ? -15.840 1.139 25.987 1.00 88.50 108 ALA A CA 1
ATOM 859 C C . ALA A 1 108 ? -17.307 1.605 26.056 1.00 88.50 108 ALA A C 1
ATOM 861 O O . ALA A 1 108 ? -18.095 1.066 26.832 1.00 88.50 108 ALA A O 1
ATOM 862 N N . GLU A 1 109 ? -17.706 2.523 25.172 1.00 86.56 109 GLU A N 1
ATOM 863 C CA . GLU A 1 109 ? -19.091 2.987 25.007 1.00 86.56 109 GLU A CA 1
ATOM 864 C C . GLU A 1 109 ? -20.013 1.972 24.296 1.00 86.56 109 GLU A C 1
ATOM 866 O O . GLU A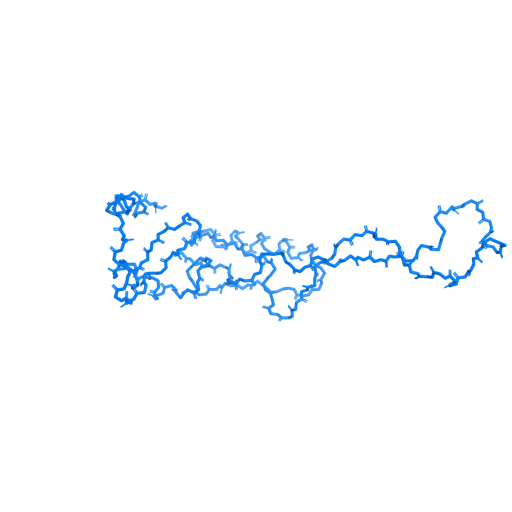 1 109 ? -21.213 2.218 24.175 1.00 86.56 109 GLU A O 1
ATOM 871 N N . LYS A 1 110 ? -19.480 0.838 23.813 1.00 84.56 110 LYS A N 1
ATOM 872 C CA . LYS A 1 110 ? -20.197 -0.205 23.046 1.00 84.56 110 LYS A CA 1
ATOM 873 C C . LYS A 1 110 ? -20.922 0.311 21.795 1.00 84.56 110 LYS A C 1
ATOM 875 O O . LYS A 1 110 ? -21.957 -0.222 21.401 1.00 84.56 110 LYS A O 1
ATOM 880 N N . ARG A 1 111 ? -20.364 1.325 21.129 1.00 84.06 111 ARG A N 1
ATOM 881 C CA . ARG A 1 111 ? -20.944 1.942 19.916 1.00 84.06 111 ARG A CA 1
ATOM 882 C C . ARG A 1 111 ? -20.509 1.291 18.600 1.00 84.06 111 ARG A C 1
ATOM 884 O O . ARG A 1 111 ? -20.929 1.728 17.527 1.00 84.06 111 ARG A O 1
ATOM 891 N N . LEU A 1 112 ? -19.648 0.279 18.667 1.00 86.12 112 LEU A N 1
ATOM 892 C CA . LEU A 1 112 ? -19.013 -0.347 17.510 1.00 86.12 112 LEU A CA 1
ATOM 893 C C . LEU A 1 112 ? -19.418 -1.814 17.384 1.00 86.12 112 LEU A C 1
ATOM 895 O O . LEU A 1 112 ? -19.160 -2.604 18.282 1.00 86.12 112 LEU A O 1
ATOM 899 N N . ILE A 1 113 ? -19.997 -2.194 16.250 1.00 86.19 113 ILE A N 1
ATOM 900 C CA . ILE A 1 113 ? -20.342 -3.586 15.947 1.00 86.19 113 ILE A CA 1
ATOM 901 C C . ILE A 1 113 ? -19.245 -4.170 15.045 1.00 86.19 113 ILE A C 1
ATOM 903 O O . ILE A 1 113 ? -18.926 -3.574 14.011 1.00 86.19 113 ILE A O 1
ATOM 907 N N . PRO A 1 114 ? -18.623 -5.303 15.416 1.00 84.12 114 PRO A N 1
ATOM 908 C CA . PRO A 1 114 ? -17.607 -5.933 14.583 1.00 84.12 114 PRO A CA 1
ATOM 909 C C . PRO A 1 114 ? -18.234 -6.610 13.353 1.00 84.12 114 PRO A C 1
ATOM 911 O O . PRO A 1 114 ? -19.046 -7.516 13.491 1.00 84.12 114 PRO A O 1
ATOM 914 N N . ASP A 1 115 ? -17.777 -6.249 12.149 1.00 85.50 115 ASP A N 1
ATOM 915 C CA . ASP A 1 115 ? -18.199 -6.860 10.877 1.00 85.50 115 ASP A CA 1
ATOM 9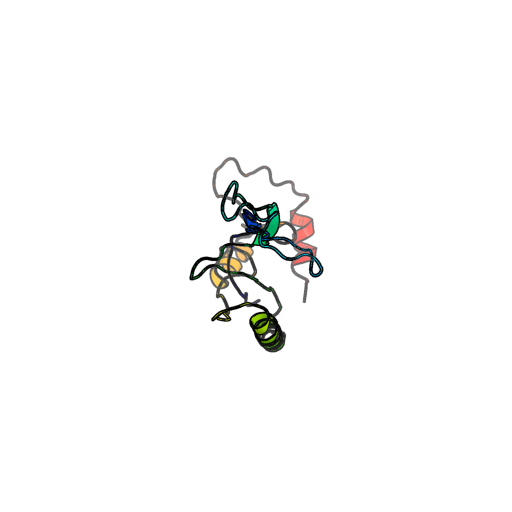16 C C . ASP A 1 115 ? -17.030 -7.566 10.196 1.00 85.50 115 ASP A C 1
ATOM 918 O O . ASP A 1 115 ? -16.530 -7.160 9.137 1.00 85.50 115 ASP A O 1
ATOM 922 N N . GLY A 1 116 ? -16.534 -8.616 10.846 1.00 82.94 116 GLY A N 1
ATOM 923 C CA . GLY A 1 116 ? -15.412 -9.413 10.360 1.00 82.94 116 GLY A CA 1
ATOM 924 C C . GLY A 1 116 ? -14.129 -8.591 10.214 1.00 82.94 116 GLY A C 1
ATOM 925 O O . GLY A 1 116 ? -13.356 -8.445 11.158 1.00 82.94 116 GLY A O 1
ATOM 926 N N . CYS A 1 117 ? -13.862 -8.076 9.010 1.00 76.56 117 CYS A N 1
ATOM 927 C CA . CYS A 1 117 ? -12.691 -7.233 8.759 1.00 76.56 117 CYS A CA 1
ATOM 928 C C . CYS A 1 117 ? -12.917 -5.747 9.069 1.00 76.56 117 CYS A C 1
ATOM 930 O O . CYS A 1 117 ? -11.930 -5.034 9.265 1.00 76.56 117 CYS A O 1
ATOM 932 N N . GLY A 1 118 ? -14.172 -5.293 9.074 1.00 82.56 118 GLY A N 1
ATOM 933 C CA . GLY A 1 118 ? -14.573 -3.911 9.315 1.00 82.56 118 GLY A CA 1
ATOM 934 C C . GLY A 1 118 ? -15.313 -3.732 10.637 1.00 82.56 118 GLY A C 1
ATOM 935 O O . GLY A 1 118 ? -15.418 -4.652 11.446 1.00 82.56 118 GLY A O 1
ATOM 936 N N . VAL A 1 119 ? -15.812 -2.516 10.849 1.00 86.50 119 VAL A N 1
ATOM 937 C CA . VAL A 1 119 ? -16.600 -2.146 12.027 1.00 86.50 119 VAL A CA 1
ATOM 938 C C . VAL A 1 119 ? -17.739 -1.231 11.583 1.00 86.50 119 VAL A C 1
ATOM 940 O O . VAL A 1 119 ? -17.483 -0.222 10.915 1.00 86.50 119 VAL A O 1
ATOM 943 N N . LYS A 1 120 ? -18.976 -1.561 11.957 1.00 86.25 120 LYS A N 1
ATOM 944 C CA . LYS A 1 120 ? -20.142 -0.677 11.857 1.00 86.25 120 LYS A CA 1
ATOM 945 C C . LYS A 1 120 ? -20.193 0.238 13.071 1.00 86.25 120 LYS A C 1
ATOM 947 O O . LYS A 1 120 ? -20.002 -0.188 14.206 1.00 86.25 120 LYS A O 1
ATOM 952 N N . TYR A 1 121 ? -20.478 1.506 12.815 1.00 85.88 121 TYR A N 1
ATOM 953 C CA . TYR A 1 121 ? -20.727 2.501 13.850 1.00 85.88 121 TYR A CA 1
ATOM 954 C C . TYR A 1 121 ? -22.232 2.659 14.050 1.00 85.88 121 TYR A C 1
ATOM 956 O O . TYR A 1 121 ? -22.958 2.836 13.070 1.00 85.88 121 TYR A O 1
ATOM 964 N N . ILE A 1 122 ? -22.687 2.619 15.302 1.00 83.56 122 ILE A N 1
ATOM 965 C CA . ILE A 1 122 ? -24.083 2.871 15.662 1.00 83.56 122 ILE A CA 1
ATOM 966 C C . ILE A 1 122 ? -24.260 4.384 15.880 1.00 83.56 122 ILE A C 1
ATOM 968 O O . ILE A 1 122 ? -23.705 4.927 16.839 1.00 83.56 122 ILE A O 1
ATOM 972 N N . PRO A 1 123 ? -25.020 5.094 15.026 1.00 79.81 123 PRO A N 1
ATOM 973 C CA . PRO A 1 123 ? -25.306 6.506 15.238 1.00 79.81 123 PRO A CA 1
ATOM 974 C C . PRO A 1 123 ? -26.349 6.700 16.347 1.00 79.81 123 PRO A C 1
ATOM 976 O O . PRO A 1 123 ? -27.312 5.947 16.450 1.00 79.81 123 PRO A O 1
ATOM 979 N N . ASN A 1 124 ? -26.250 7.799 17.101 1.00 70.69 124 ASN A N 1
ATOM 980 C CA . ASN A 1 124 ? -27.230 8.182 18.136 1.00 70.69 124 ASN A CA 1
ATOM 981 C C . ASN A 1 124 ? -28.590 8.670 17.573 1.00 70.69 124 ASN A C 1
ATOM 983 O O . ASN A 1 124 ? -29.346 9.362 18.257 1.00 70.69 124 ASN A O 1
ATOM 987 N N . ARG A 1 125 ? -28.918 8.365 16.311 1.00 66.69 125 ARG A N 1
ATOM 988 C CA . ARG A 1 125 ? -30.195 8.757 15.699 1.00 66.69 125 ARG A CA 1
ATOM 989 C C . ARG A 1 125 ? -31.280 7.780 16.164 1.00 66.69 125 ARG A C 1
ATOM 991 O O . ARG A 1 125 ? -31.082 6.572 16.102 1.00 66.69 125 ARG A O 1
ATOM 998 N N . LYS A 1 126 ? -32.422 8.318 16.611 1.00 51.06 126 LYS A N 1
ATOM 999 C CA . LYS A 1 126 ? -33.507 7.600 17.320 1.00 51.06 126 LYS A CA 1
ATOM 1000 C C . LYS A 1 126 ? -34.019 6.312 16.638 1.00 51.06 126 LYS A C 1
ATOM 1002 O O . LYS A 1 126 ? -34.537 5.445 17.325 1.00 51.06 126 LYS A O 1
ATOM 1007 N N . GLU A 1 127 ? -33.818 6.156 15.331 1.00 48.38 127 GLU A N 1
ATOM 1008 C CA . GLU A 1 127 ? -34.248 4.995 14.532 1.00 48.38 127 GLU A CA 1
ATOM 1009 C C . GLU A 1 127 ? -33.374 3.730 14.705 1.00 48.38 127 GLU A C 1
ATOM 1011 O O . GLU A 1 127 ? -33.720 2.655 14.223 1.00 48.38 127 GLU A O 1
ATOM 1016 N N . SER A 1 128 ? -32.213 3.821 15.363 1.00 51.19 128 SER A N 1
ATOM 1017 C CA . SER A 1 128 ? -31.183 2.769 15.307 1.00 51.19 128 SER A CA 1
ATOM 1018 C C . SER A 1 128 ? -31.349 1.624 16.327 1.00 51.19 128 SER A C 1
ATOM 1020 O O . SER A 1 128 ? -30.380 0.924 16.611 1.00 51.19 128 SER A O 1
ATOM 1022 N N . GLN A 1 129 ? -32.548 1.418 16.889 1.00 48.59 129 GLN A N 1
ATOM 1023 C CA . GLN A 1 129 ? -32.807 0.424 17.951 1.00 48.59 129 GLN A CA 1
ATOM 1024 C C . GLN A 1 129 ? -33.157 -0.995 17.461 1.00 48.59 129 GLN A C 1
ATOM 1026 O O . GLN A 1 129 ? -33.387 -1.878 18.282 1.00 48.59 129 GLN A O 1
ATOM 1031 N N . ARG A 1 130 ? -33.138 -1.272 16.151 1.00 49.50 130 ARG A N 1
ATOM 1032 C CA . ARG A 1 130 ? -33.137 -2.660 15.644 1.00 49.50 130 ARG A CA 1
ATOM 1033 C C . ARG A 1 130 ? -31.724 -3.241 15.705 1.00 49.50 130 ARG A C 1
ATOM 1035 O O . ARG A 1 130 ? -31.077 -3.419 14.680 1.00 49.50 130 ARG A O 1
ATOM 1042 N N . ILE A 1 131 ? -31.220 -3.476 16.910 1.00 54.78 131 ILE A N 1
ATOM 1043 C CA . ILE A 1 131 ? -30.021 -4.292 17.112 1.00 54.78 131 ILE A CA 1
ATOM 1044 C C . ILE A 1 131 ? -30.510 -5.567 17.779 1.00 54.78 131 ILE A C 1
ATOM 1046 O O . ILE A 1 131 ? -30.876 -5.564 18.955 1.00 54.78 131 ILE A O 1
ATOM 1050 N N . ASP A 1 132 ? -30.591 -6.637 16.993 1.00 44.69 132 ASP A N 1
ATOM 1051 C CA . ASP A 1 132 ? -31.043 -7.935 17.467 1.00 44.69 132 ASP A CA 1
ATOM 1052 C C . ASP A 1 132 ? -30.122 -8.418 18.595 1.00 44.69 132 ASP A C 1
ATOM 1054 O O . ASP A 1 132 ? -28.894 -8.429 18.474 1.00 44.69 132 ASP A O 1
ATOM 1058 N N . ALA A 1 133 ? -30.723 -8.877 19.695 1.00 47.84 133 ALA A N 1
ATOM 1059 C CA . ALA A 1 133 ? -30.042 -9.398 20.885 1.00 47.84 133 ALA A CA 1
ATOM 1060 C C . ALA A 1 133 ? -29.073 -10.574 20.603 1.00 47.84 133 ALA A C 1
ATOM 1062 O O . ALA A 1 133 ? -28.344 -11.016 21.493 1.00 47.84 133 ALA A O 1
ATOM 1063 N N . PHE A 1 134 ? -29.032 -11.065 19.363 1.00 45.59 134 PHE A N 1
ATOM 1064 C CA . PHE A 1 134 ? -28.131 -12.103 18.878 1.00 45.59 134 PHE A CA 1
ATOM 1065 C C . PHE A 1 134 ? -26.663 -11.632 18.771 1.00 45.59 134 PHE A C 1
ATOM 1067 O O . PHE A 1 134 ? -25.750 -12.408 19.059 1.00 45.59 134 PHE A O 1
ATOM 1074 N N . GLU A 1 135 ? -26.401 -10.356 18.452 1.00 49.56 135 GLU A N 1
ATOM 1075 C CA . GLU A 1 135 ? -25.032 -9.834 18.253 1.00 49.56 135 GLU A CA 1
ATOM 1076 C C . GLU A 1 135 ? -24.257 -9.584 19.558 1.00 49.56 135 GLU A C 1
ATOM 1078 O O . GLU A 1 135 ? -23.027 -9.690 19.593 1.00 49.56 135 GLU A O 1
ATOM 1083 N N . LEU A 1 136 ? -24.954 -9.346 20.674 1.00 48.00 136 LEU A N 1
ATOM 1084 C CA . LEU A 1 136 ? -24.322 -9.205 21.992 1.00 48.00 136 LEU A CA 1
ATOM 1085 C C . LEU A 1 136 ? -23.693 -10.522 22.489 1.00 48.00 136 LEU A C 1
ATOM 1087 O O . LEU A 1 136 ? -22.824 -10.496 23.364 1.00 48.00 136 LEU A O 1
ATOM 1091 N N . ARG A 1 137 ? -24.051 -11.677 21.904 1.00 45.84 137 ARG A N 1
ATOM 1092 C CA . ARG A 1 137 ? -23.409 -12.969 22.202 1.00 45.84 137 ARG A CA 1
ATOM 1093 C C . ARG A 1 137 ? -22.014 -13.085 21.571 1.00 45.84 137 ARG A C 1
ATOM 1095 O O . ARG A 1 137 ? -21.124 -13.655 22.199 1.00 45.84 137 ARG A O 1
ATOM 1102 N N . CYS A 1 138 ? -21.790 -12.484 20.397 1.00 47.00 138 CYS A N 1
ATOM 1103 C CA . CYS A 1 138 ? -20.483 -12.461 19.721 1.00 47.00 138 CYS A CA 1
ATOM 1104 C C . CYS A 1 138 ? -19.441 -11.595 20.447 1.00 47.00 138 CYS A C 1
ATOM 1106 O O . CYS A 1 138 ? -18.247 -11.898 20.399 1.00 47.00 138 CYS A O 1
ATOM 1108 N N . TRP A 1 139 ? -19.876 -10.572 21.190 1.00 46.44 139 TRP A N 1
ATOM 1109 C CA . TRP A 1 139 ? -18.993 -9.732 22.009 1.00 46.44 139 TRP A CA 1
ATOM 1110 C C . TRP A 1 139 ? -18.230 -10.519 23.085 1.00 46.44 139 TRP A C 1
ATOM 1112 O O . TRP A 1 139 ? -17.102 -10.161 23.427 1.00 46.44 139 TRP A O 1
ATOM 1122 N N . ARG A 1 140 ? -18.791 -11.631 23.581 1.00 41.44 140 ARG A N 1
ATOM 1123 C CA . ARG A 1 140 ? -18.129 -12.481 24.586 1.00 41.44 140 ARG A CA 1
ATOM 1124 C C . ARG A 1 140 ? -17.022 -13.364 23.998 1.00 41.44 140 ARG A C 1
ATOM 1126 O O . ARG A 1 140 ? -16.173 -13.841 24.744 1.00 41.44 140 ARG A O 1
ATOM 1133 N N . THR A 1 141 ? -17.004 -13.554 22.679 1.00 48.34 141 THR A N 1
ATOM 1134 C CA . THR A 1 141 ? -16.015 -14.387 21.976 1.00 48.34 141 THR A CA 1
ATOM 1135 C C . THR A 1 141 ? -14.904 -13.547 21.335 1.00 48.34 141 THR A C 1
ATOM 1137 O O . THR A 1 141 ? -13.768 -14.000 21.250 1.00 48.34 141 THR A O 1
ATOM 1140 N N . LEU A 1 142 ? -15.195 -12.302 20.937 1.00 44.97 142 LEU A N 1
ATOM 1141 C CA . LEU A 1 142 ? -14.255 -11.422 20.225 1.00 44.97 142 LEU A CA 1
ATOM 1142 C C . LEU A 1 142 ? -13.333 -10.582 21.126 1.00 44.97 142 LEU A C 1
ATOM 1144 O O . LEU A 1 142 ? -12.265 -10.180 20.674 1.00 44.97 142 LEU A O 1
ATOM 1148 N N . LEU A 1 143 ? -13.673 -10.386 22.405 1.00 44.72 143 LEU A N 1
ATOM 1149 C CA . LEU A 1 143 ? -12.766 -9.785 23.403 1.00 44.72 143 LEU A CA 1
ATOM 1150 C C . LEU A 1 143 ? -11.701 -10.766 23.934 1.00 44.72 143 LEU A C 1
ATOM 1152 O O . LEU A 1 143 ? -10.935 -10.425 24.830 1.00 44.72 143 LEU A O 1
ATOM 1156 N N . ARG A 1 144 ? -11.630 -11.982 23.377 1.00 39.53 144 ARG A N 1
ATOM 1157 C CA . ARG A 1 144 ? -10.620 -12.995 23.712 1.00 39.53 144 ARG A CA 1
ATOM 1158 C C . ARG A 1 144 ? -9.882 -13.487 22.469 1.00 39.53 144 ARG A C 1
ATOM 1160 O O . ARG A 1 144 ? -9.691 -14.683 22.284 1.00 39.53 144 ARG A O 1
ATOM 1167 N N . VAL A 1 145 ? -9.458 -12.556 21.622 1.00 34.47 145 VAL A N 1
ATOM 1168 C CA . VAL A 1 145 ? -8.320 -12.805 20.734 1.00 34.47 145 VAL A CA 1
ATOM 1169 C C . VAL A 1 145 ? -7.085 -12.255 21.462 1.00 34.47 145 VAL A C 1
ATOM 1171 O O . VAL A 1 145 ? -6.933 -11.032 21.498 1.00 34.47 145 VAL A O 1
ATOM 1174 N N . PRO A 1 146 ? -6.266 -13.107 22.117 1.00 40.41 146 PRO A N 1
ATOM 1175 C CA . PRO A 1 146 ? -4.955 -12.689 22.627 1.00 40.41 146 PRO A CA 1
ATOM 1176 C C . PRO A 1 146 ? -4.072 -12.231 21.463 1.00 40.41 146 PRO A C 1
ATOM 1178 O O . PRO A 1 146 ? -4.359 -12.645 20.316 1.00 40.41 146 PRO A O 1
#

Secondary structure (DSSP, 8-state):
--EE--S--SS-PPEEEEE------TTS-TTTT--TTTT-PPEEEEEE----TT-----EE--GGGHHHHHHHHHHHHTTSSS-------SBSTTSSSBHHHHHHHHHTT-EEEETTEEEE----TTTT---TTHHHHHHHHTT--

Sequence (146 aa):
MQPAACTGCPKGPWRQLFLVGIHDWPAVSQSRLQTGMRGAFGKPQGTMARVHIGQVIMSIRTKLQNKEHVIEALRWAKFKFPGCQKIHISKKWGFTKFNTDEFENMVAEKRLIPDGCGVKYIPNRKESQRIDAFELRCWRTLLRVP

pLDDT: mean 74.16, std 18.66, range [34.47, 94.88]